Protein AF-A0A7V9L5G4-F1 (afdb_monomer)

Foldseek 3Di:
DAQPPPRDPDQWAQDCQDPLQGRHLSVVQCWTADPVPRDIDHNVPSHRCVVVSVVVNVVVVVVVVVVVVVVVVD

Mean predicted aligned error: 4.52 Å

Secondary structure (DSSP, 8-state):
---TTT---SPPEE---BTTTHHHHHHHTTEEE-TTT--EEETTT-S--HHHHHHHHHHHHHHHHHHHHHHHH-

Sequence (74 aa):
MECPKCRNDVMPDPVGFTWWGGLIGSRLISHVECPACHARFNGKTGKDNTPAIAIYMVVVGLLSFGLLFAIMRS

pLDDT: mean 91.02, std 4.34, range [67.69, 97.19]

Nearest PDB structures (foldseek):
  4ug0-assembly1_Lp  TM=4.791E-01  e=2.134E+00  Homo sapiens

Structure (mmCIF, N/CA/C/O backbone):
data_AF-A0A7V9L5G4-F1
#
_entry.id   AF-A0A7V9L5G4-F1
#
loop_
_atom_site.group_PDB
_atom_site.id
_atom_site.type_symbol
_atom_site.label_atom_id
_atom_site.label_alt_id
_atom_site.label_comp_id
_atom_site.label_asym_id
_atom_site.label_entity_id
_atom_site.label_seq_id
_atom_site.pdbx_PDB_ins_code
_atom_site.Cartn_x
_atom_site.Cartn_y
_atom_site.Cartn_z
_atom_site.occupancy
_atom_site.B_iso_or_equiv
_atom_site.auth_seq_id
_atom_site.auth_comp_id
_atom_site.auth_asym_id
_atom_site.auth_atom_id
_atom_site.pdbx_PDB_model_num
ATOM 1 N N . MET A 1 1 ? 4.798 0.223 -18.152 1.00 67.69 1 MET A N 1
ATOM 2 C CA . MET A 1 1 ? 5.403 1.061 -17.089 1.00 67.69 1 MET A CA 1
ATOM 3 C C . MET A 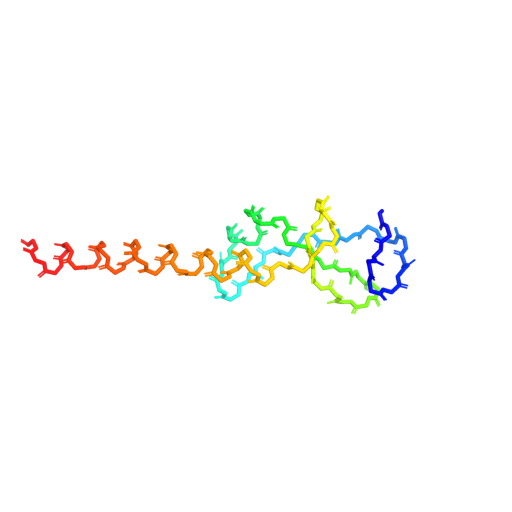1 1 ? 6.503 0.240 -16.460 1.00 67.69 1 MET A C 1
ATOM 5 O O . MET A 1 1 ? 6.273 -0.939 -16.235 1.00 67.69 1 MET A O 1
ATOM 9 N N . GLU A 1 2 ? 7.673 0.814 -16.210 1.00 85.62 2 GLU A N 1
ATOM 10 C CA . GLU A 1 2 ? 8.773 0.040 -15.632 1.00 85.62 2 GLU A CA 1
ATOM 11 C C . GLU A 1 2 ? 8.528 -0.235 -14.145 1.00 85.62 2 GLU A C 1
ATOM 13 O O . GLU A 1 2 ? 8.125 0.650 -13.383 1.00 85.62 2 GLU A O 1
ATOM 18 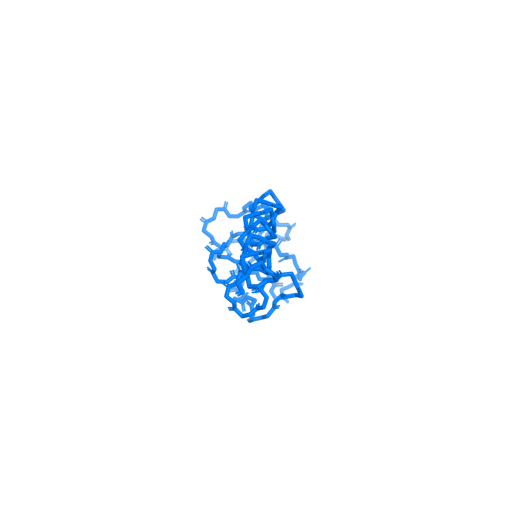N N . CYS A 1 3 ? 8.769 -1.473 -13.714 1.00 89.06 3 CYS A N 1
ATOM 19 C CA . CYS A 1 3 ? 8.702 -1.831 -12.307 1.00 89.06 3 CYS A CA 1
ATOM 20 C C . CYS A 1 3 ? 9.812 -1.102 -11.523 1.00 89.06 3 CYS A C 1
ATOM 22 O O . CYS A 1 3 ? 10.991 -1.266 -11.839 1.00 89.06 3 CYS A O 1
ATOM 24 N N . PRO A 1 4 ? 9.494 -0.389 -10.430 1.00 90.56 4 PRO A N 1
ATOM 25 C CA . PRO A 1 4 ? 10.474 0.385 -9.662 1.00 90.56 4 PRO A CA 1
ATOM 26 C C . PRO A 1 4 ? 11.519 -0.480 -8.938 1.00 90.56 4 PRO A C 1
ATOM 28 O O . PRO A 1 4 ? 12.546 0.039 -8.506 1.00 90.56 4 PRO A O 1
ATOM 31 N N . LYS A 1 5 ? 11.269 -1.787 -8.768 1.00 90.25 5 LYS A N 1
ATOM 32 C CA . LYS A 1 5 ? 12.183 -2.705 -8.067 1.00 90.25 5 LYS A CA 1
ATOM 33 C C . LYS A 1 5 ? 13.096 -3.473 -9.027 1.00 90.25 5 LYS A C 1
ATOM 35 O O . LYS A 1 5 ? 14.292 -3.553 -8.773 1.00 90.25 5 LYS A O 1
ATOM 40 N N . CYS A 1 6 ? 12.559 -4.026 -10.119 1.00 92.88 6 CYS A N 1
ATOM 41 C CA . CYS A 1 6 ? 13.331 -4.856 -11.058 1.00 92.88 6 CYS A CA 1
ATOM 42 C C . CYS A 1 6 ? 13.576 -4.213 -12.431 1.00 92.88 6 CYS A C 1
ATOM 44 O O . CYS A 1 6 ? 14.283 -4.807 -13.238 1.00 92.88 6 CYS A O 1
ATOM 46 N N . ARG A 1 7 ? 13.014 -3.023 -12.700 1.00 91.62 7 ARG A N 1
ATOM 47 C CA . ARG A 1 7 ? 13.118 -2.288 -13.977 1.00 91.62 7 ARG A CA 1
ATOM 48 C C . ARG A 1 7 ? 12.634 -3.054 -15.212 1.00 91.62 7 ARG A C 1
ATOM 50 O O . ARG A 1 7 ? 12.925 -2.670 -16.334 1.00 91.62 7 ARG A O 1
ATOM 57 N N . ASN A 1 8 ? 11.877 -4.126 -15.006 1.00 89.94 8 ASN A N 1
ATOM 58 C CA . ASN A 1 8 ? 11.196 -4.833 -16.078 1.00 89.94 8 ASN A CA 1
ATOM 59 C C . ASN A 1 8 ? 10.020 -3.982 -16.601 1.00 89.94 8 ASN A C 1
ATOM 61 O O . ASN A 1 8 ? 9.394 -3.260 -15.820 1.00 89.94 8 ASN A O 1
ATOM 65 N N . ASP A 1 9 ? 9.736 -4.049 -17.897 1.00 90.75 9 ASP A N 1
ATOM 66 C CA . ASP A 1 9 ? 8.747 -3.235 -18.612 1.00 90.75 9 ASP A CA 1
ATOM 67 C C . ASP A 1 9 ? 7.355 -3.884 -18.719 1.00 90.75 9 ASP A C 1
ATOM 69 O O . ASP A 1 9 ? 6.404 -3.235 -19.176 1.00 90.75 9 ASP A O 1
ATOM 73 N N . VAL A 1 10 ? 7.210 -5.127 -18.248 1.00 89.75 10 VAL A N 1
ATOM 74 C CA . VAL A 1 10 ? 5.936 -5.850 -18.235 1.00 89.75 10 VAL A CA 1
ATOM 75 C C . VAL A 1 10 ? 4.902 -5.103 -17.391 1.00 89.75 10 VAL A C 1
ATOM 77 O O . VAL A 1 10 ? 5.170 -4.638 -16.278 1.00 89.75 10 VAL A O 1
ATOM 80 N N . MET A 1 11 ? 3.688 -5.003 -17.937 1.00 89.75 11 MET A N 1
ATOM 81 C CA . MET A 1 11 ? 2.556 -4.361 -17.277 1.00 89.75 11 MET A CA 1
ATOM 82 C C . MET A 1 11 ? 2.261 -5.046 -15.928 1.00 89.75 11 MET A C 1
ATOM 84 O O . MET A 1 11 ? 2.099 -6.263 -15.898 1.00 89.75 11 MET A O 1
ATOM 88 N N . PRO A 1 12 ? 2.178 -4.294 -14.816 1.00 91.62 12 PRO A N 1
ATOM 89 C CA . PRO A 1 12 ? 1.791 -4.853 -13.526 1.00 91.62 12 PRO A CA 1
ATOM 90 C C . PRO A 1 12 ? 0.327 -5.292 -13.499 1.00 91.62 12 PRO A C 1
ATOM 92 O O . PRO A 1 12 ? -0.547 -4.588 -14.013 1.00 91.62 12 PRO A O 1
ATOM 95 N N . ASP A 1 13 ? 0.058 -6.388 -12.800 1.00 93.25 13 ASP A N 1
ATOM 96 C CA . ASP A 1 13 ? -1.283 -6.931 -12.633 1.00 93.25 13 ASP A CA 1
ATOM 97 C C . ASP A 1 13 ? -1.985 -6.301 -11.421 1.00 93.25 13 ASP A C 1
ATOM 99 O O . ASP A 1 13 ? -1.393 -6.178 -10.342 1.00 93.25 13 ASP A O 1
ATOM 103 N N . PRO A 1 14 ? -3.260 -5.896 -11.538 1.00 92.31 14 PRO A N 1
ATOM 104 C CA . PRO A 1 14 ? -4.021 -5.414 -10.396 1.00 92.31 14 PRO A CA 1
ATOM 105 C C . PRO A 1 14 ? -4.239 -6.535 -9.377 1.00 92.31 14 PRO A C 1
ATOM 107 O O . PRO A 1 14 ? -4.740 -7.612 -9.701 1.00 92.31 14 PRO A O 1
ATOM 110 N N . VAL A 1 15 ? -3.924 -6.261 -8.110 1.00 92.56 15 VAL A N 1
ATOM 111 C CA . VAL A 1 15 ? -4.105 -7.247 -7.041 1.00 92.56 15 VAL A CA 1
ATOM 112 C C . VAL A 1 15 ? -5.594 -7.388 -6.733 1.00 92.56 15 VAL A C 1
ATOM 114 O O . VAL A 1 15 ? -6.234 -6.462 -6.227 1.00 92.56 15 VAL A O 1
ATOM 117 N N . GLY A 1 16 ? -6.152 -8.562 -7.032 1.00 88.69 16 GLY A N 1
ATOM 118 C CA . GLY A 1 16 ? -7.584 -8.827 -6.891 1.00 88.69 16 GLY A CA 1
ATOM 119 C C . GLY A 1 16 ? -8.074 -8.833 -5.443 1.00 88.69 16 GLY A C 1
ATOM 120 O O . GLY A 1 16 ? -9.132 -8.278 -5.167 1.00 88.69 16 GLY A O 1
ATOM 121 N N . PHE A 1 17 ? -7.301 -9.415 -4.523 1.00 89.00 17 PHE A N 1
ATOM 122 C CA . PHE A 1 17 ? -7.6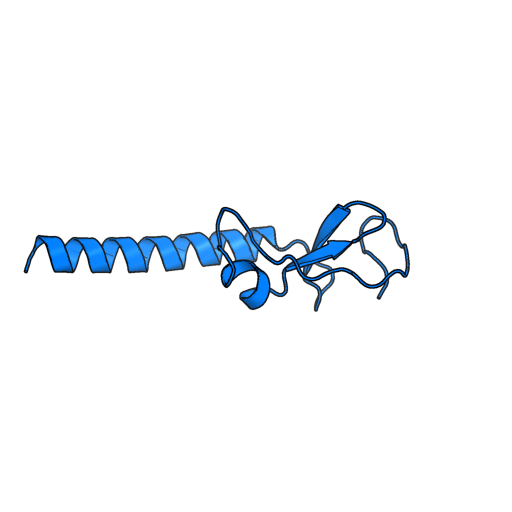53 -9.547 -3.109 1.00 89.00 17 PHE A CA 1
ATOM 123 C C . PHE A 1 17 ? -6.454 -9.239 -2.210 1.00 89.00 17 PHE A C 1
ATOM 125 O O . PHE A 1 17 ? -5.340 -9.696 -2.470 1.00 89.00 17 PHE A O 1
ATOM 132 N N . THR A 1 18 ? -6.691 -8.521 -1.113 1.00 90.38 18 THR A N 1
ATOM 133 C CA . THR A 1 18 ? -5.729 -8.379 -0.014 1.00 90.38 18 THR A CA 1
ATOM 134 C C . THR A 1 18 ? -6.362 -8.804 1.305 1.00 90.38 18 THR A C 1
ATOM 136 O O . THR A 1 18 ? -7.531 -8.538 1.559 1.00 90.38 18 THR A O 1
ATOM 139 N N . TRP A 1 19 ? -5.585 -9.432 2.189 1.00 86.75 19 TRP A N 1
ATOM 140 C CA . TRP A 1 19 ? -6.092 -9.879 3.493 1.00 86.75 19 TRP A CA 1
ATOM 141 C C . TRP A 1 19 ? -6.553 -8.716 4.390 1.00 86.75 19 TRP A C 1
ATOM 143 O O . TRP A 1 19 ? -7.442 -8.891 5.213 1.00 86.75 19 TRP A O 1
ATOM 153 N N . TRP A 1 20 ? -5.970 -7.526 4.217 1.00 84.75 20 TRP A N 1
ATOM 154 C CA . TRP A 1 20 ? -6.295 -6.324 4.988 1.00 84.75 20 TRP A CA 1
ATOM 155 C C . TRP A 1 20 ? -7.417 -5.485 4.353 1.00 84.75 20 TRP A C 1
ATOM 157 O O . TRP A 1 20 ? -8.074 -4.714 5.041 1.00 84.75 20 TRP A O 1
ATOM 167 N N . GLY A 1 21 ? -7.647 -5.607 3.041 1.00 83.12 21 GLY A N 1
ATOM 168 C CA . GLY A 1 21 ? -8.539 -4.723 2.279 1.00 83.12 21 GLY A CA 1
ATOM 169 C C . GLY A 1 21 ? -9.623 -5.432 1.472 1.00 83.12 21 GLY A C 1
ATOM 170 O O . GLY A 1 21 ? -10.415 -4.771 0.798 1.00 83.12 21 GLY A O 1
ATOM 171 N N . GLY A 1 22 ? -9.671 -6.761 1.505 1.00 86.69 22 GLY A N 1
ATOM 172 C CA . GLY A 1 22 ? -10.566 -7.553 0.672 1.00 86.69 22 GLY A CA 1
ATOM 173 C C . GLY A 1 22 ? -10.378 -7.258 -0.819 1.00 86.69 22 GLY A C 1
ATOM 174 O O . GLY A 1 22 ? -9.268 -7.021 -1.291 1.00 86.69 22 GLY A O 1
ATOM 175 N N . LEU A 1 23 ? -11.487 -7.248 -1.562 1.00 86.00 23 LEU A N 1
ATOM 176 C CA . LEU A 1 23 ? -11.517 -6.921 -2.996 1.00 86.00 23 LEU A CA 1
ATOM 177 C C . LEU A 1 23 ? -11.503 -5.407 -3.286 1.00 86.00 23 LEU A C 1
ATOM 179 O O . LEU A 1 23 ? -11.351 -4.994 -4.440 1.00 86.00 23 LEU A O 1
ATOM 183 N N . ILE A 1 24 ? -11.756 -4.578 -2.268 1.00 86.62 24 ILE A N 1
ATOM 184 C CA . ILE A 1 24 ? -11.994 -3.135 -2.428 1.00 86.62 24 ILE A CA 1
ATOM 185 C C . ILE A 1 24 ? -10.727 -2.343 -2.106 1.00 86.62 24 ILE A C 1
ATOM 187 O O . ILE A 1 24 ? -10.339 -1.463 -2.876 1.00 86.62 24 ILE A O 1
ATOM 191 N N . GLY A 1 25 ? -10.053 -2.669 -1.003 1.00 85.06 25 GLY A N 1
ATOM 192 C CA . GLY A 1 25 ? -8.892 -1.930 -0.515 1.00 85.06 25 GLY A CA 1
ATOM 193 C C . GLY A 1 25 ? -7.744 -1.894 -1.520 1.00 85.06 25 GLY A C 1
ATOM 194 O O . GLY A 1 25 ? -7.155 -0.836 -1.729 1.00 85.06 25 GLY A O 1
ATOM 195 N N . SER A 1 26 ? -7.471 -3.005 -2.214 1.00 86.50 26 SER A N 1
ATOM 196 C CA . SER A 1 26 ? -6.438 -3.057 -3.257 1.00 86.50 26 SER A CA 1
ATOM 197 C C . SER A 1 26 ? -6.737 -2.116 -4.428 1.00 86.50 26 SER A C 1
ATOM 199 O O . SER A 1 26 ? -5.847 -1.396 -4.884 1.00 86.50 26 SER A O 1
ATOM 201 N N . ARG A 1 27 ? -7.995 -2.049 -4.876 1.00 87.81 27 ARG A N 1
ATOM 202 C CA . ARG A 1 27 ? -8.422 -1.160 -5.967 1.00 87.81 27 ARG A CA 1
ATOM 203 C C . ARG A 1 27 ? -8.375 0.309 -5.565 1.00 87.81 27 ARG A C 1
ATOM 205 O O . ARG A 1 27 ? -7.915 1.134 -6.354 1.00 87.81 27 ARG A O 1
ATOM 212 N N . LEU A 1 28 ? -8.788 0.629 -4.337 1.00 88.00 28 LEU A N 1
ATOM 213 C CA . LEU A 1 28 ? -8.831 2.005 -3.834 1.00 88.00 28 LEU A CA 1
ATOM 214 C C . LEU A 1 28 ? -7.446 2.669 -3.860 1.00 88.00 28 LEU A C 1
ATOM 216 O O . LEU A 1 28 ? -7.316 3.826 -4.255 1.00 88.00 28 LEU A O 1
ATOM 220 N N . ILE A 1 29 ? -6.401 1.917 -3.509 1.00 91.62 29 ILE A N 1
ATOM 221 C CA . ILE A 1 29 ? -5.020 2.423 -3.470 1.00 91.62 29 ILE A CA 1
ATOM 222 C C . ILE A 1 29 ? -4.200 2.058 -4.715 1.00 91.62 29 ILE A C 1
ATOM 224 O O . ILE A 1 29 ? -2.976 2.191 -4.711 1.00 91.62 29 ILE A O 1
ATOM 228 N N . SER A 1 30 ? -4.855 1.603 -5.792 1.00 92.62 30 SER A N 1
ATOM 229 C CA . SER A 1 30 ? -4.184 1.199 -7.041 1.00 92.62 30 SER A CA 1
ATOM 230 C C . SER A 1 30 ? -3.046 0.196 -6.790 1.00 92.62 30 SER A C 1
ATOM 232 O O . SER A 1 30 ? -1.933 0.368 -7.283 1.00 92.62 30 SER A O 1
ATOM 234 N N . HIS A 1 31 ? -3.297 -0.805 -5.945 1.00 94.00 31 HIS A N 1
ATOM 235 C CA . HIS A 1 31 ? -2.331 -1.832 -5.574 1.00 94.00 31 HIS A CA 1
ATOM 236 C C . HIS A 1 31 ? -2.147 -2.822 -6.726 1.00 94.00 31 HIS A C 1
ATOM 238 O O . HIS A 1 31 ? -3.079 -3.542 -7.090 1.00 94.00 31 HIS A O 1
ATOM 244 N N . VAL A 1 32 ? -0.945 -2.844 -7.293 1.00 94.44 32 VAL A N 1
ATOM 245 C CA . VAL A 1 32 ? -0.565 -3.733 -8.396 1.00 94.44 32 VAL A CA 1
ATOM 246 C C . VAL A 1 32 ? 0.635 -4.583 -7.998 1.00 94.44 32 VAL A C 1
ATOM 248 O O . VAL A 1 32 ? 1.392 -4.211 -7.096 1.00 94.44 32 VAL A O 1
ATOM 251 N N . GLU A 1 33 ? 0.810 -5.708 -8.677 1.00 94.19 33 GLU A N 1
ATOM 252 C CA . GLU A 1 33 ? 1.931 -6.628 -8.524 1.00 94.19 33 GLU A CA 1
ATOM 253 C C . GLU A 1 33 ? 2.685 -6.748 -9.853 1.00 94.19 33 GLU A C 1
ATOM 255 O O . GLU A 1 33 ? 2.082 -6.896 -10.911 1.00 94.19 33 GLU A O 1
ATOM 260 N N . CYS A 1 34 ? 4.014 -6.653 -9.823 1.00 94.12 34 CYS A N 1
ATOM 261 C CA . CYS A 1 34 ? 4.819 -6.918 -11.013 1.00 94.12 34 CYS A CA 1
ATOM 262 C C . CYS A 1 34 ? 4.900 -8.433 -11.258 1.00 94.12 34 CYS A C 1
ATOM 264 O O . CYS A 1 34 ? 5.391 -9.137 -10.376 1.00 94.12 34 CYS A O 1
ATOM 266 N N . PRO A 1 35 ? 4.544 -8.938 -12.450 1.00 94.44 35 PRO A N 1
ATOM 267 C CA . PRO A 1 35 ? 4.594 -10.374 -12.731 1.00 94.44 35 PRO A CA 1
ATOM 268 C C . PRO A 1 35 ? 6.023 -10.930 -12.836 1.00 94.44 35 PRO A C 1
ATOM 270 O O . PRO A 1 35 ? 6.216 -12.135 -12.749 1.00 94.44 35 PRO A O 1
ATOM 273 N N . ALA A 1 36 ? 7.039 -10.074 -13.008 1.00 93.56 36 ALA A N 1
ATOM 274 C CA . ALA A 1 36 ? 8.432 -10.508 -13.132 1.00 93.56 36 ALA A CA 1
ATOM 275 C C . ALA A 1 36 ? 9.136 -10.712 -11.778 1.00 93.56 36 ALA A C 1
ATOM 277 O O . ALA A 1 36 ? 9.957 -11.612 -11.639 1.00 93.56 36 ALA A O 1
ATOM 278 N N . CYS A 1 37 ? 8.869 -9.854 -10.787 1.00 93.19 37 CYS A N 1
ATOM 279 C CA . CYS A 1 37 ? 9.562 -9.885 -9.490 1.00 93.19 37 CYS A CA 1
ATOM 280 C C . CYS A 1 37 ? 8.628 -9.956 -8.278 1.00 93.19 37 CYS A C 1
ATOM 282 O O . CYS A 1 37 ? 9.105 -9.904 -7.145 1.00 93.19 37 CYS A O 1
ATOM 2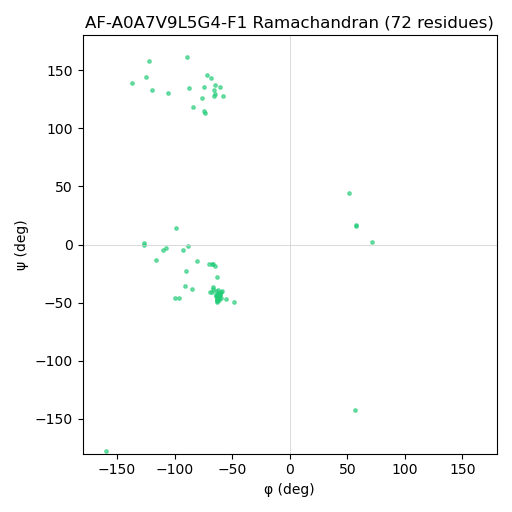84 N N . HIS A 1 38 ? 7.313 -10.015 -8.500 1.00 93.62 38 HIS A N 1
ATOM 285 C CA . HIS A 1 38 ? 6.273 -10.037 -7.465 1.00 93.62 38 HIS A CA 1
ATOM 286 C C . HIS A 1 38 ? 6.288 -8.836 -6.508 1.00 93.62 38 HIS A C 1
ATOM 288 O O . HIS A 1 38 ? 5.654 -8.844 -5.451 1.00 93.62 38 HIS A O 1
ATOM 294 N N . ALA A 1 39 ? 6.990 -7.758 -6.872 1.00 93.00 39 ALA A N 1
ATOM 295 C CA . ALA A 1 39 ? 6.958 -6.525 -6.108 1.00 93.00 39 ALA A CA 1
ATOM 296 C C . ALA A 1 39 ? 5.560 -5.909 -6.167 1.00 93.00 39 ALA A C 1
ATOM 298 O O . ALA A 1 39 ? 4.989 -5.746 -7.248 1.00 93.00 39 ALA A O 1
ATOM 299 N N . ARG A 1 40 ? 5.049 -5.501 -5.004 1.00 92.38 40 ARG A N 1
ATOM 300 C CA . ARG A 1 40 ? 3.758 -4.826 -4.866 1.00 92.38 40 ARG A CA 1
ATOM 301 C C . ARG A 1 40 ? 3.940 -3.352 -4.583 1.00 92.38 40 ARG A C 1
ATOM 303 O O . ARG A 1 40 ? 4.683 -2.977 -3.680 1.00 92.38 40 ARG A O 1
ATOM 310 N N . PHE A 1 41 ? 3.245 -2.520 -5.340 1.00 92.75 41 PHE A N 1
ATOM 311 C CA . PHE A 1 41 ? 3.416 -1.073 -5.284 1.00 92.75 41 PHE A CA 1
ATOM 312 C C . PHE A 1 41 ? 2.186 -0.363 -5.857 1.00 92.75 41 PHE A C 1
ATOM 314 O O . PHE A 1 41 ? 1.164 -0.979 -6.167 1.00 92.75 41 PHE A O 1
ATOM 321 N N . ASN A 1 42 ? 2.240 0.961 -5.908 1.00 93.25 42 ASN A N 1
ATOM 322 C CA . ASN A 1 42 ? 1.176 1.793 -6.436 1.00 93.25 42 ASN A CA 1
ATOM 323 C C . ASN A 1 42 ? 1.285 1.909 -7.961 1.00 93.25 42 ASN A C 1
ATOM 325 O O . ASN A 1 42 ? 2.249 2.479 -8.469 1.00 93.25 42 ASN A O 1
ATOM 329 N N . GLY A 1 43 ? 0.273 1.437 -8.687 1.00 90.44 43 GLY A N 1
ATOM 330 C CA . GLY A 1 43 ? 0.251 1.457 -10.152 1.00 90.44 43 GLY A CA 1
ATOM 331 C C . GLY A 1 43 ? 0.226 2.858 -10.773 1.00 90.44 43 GLY A C 1
ATOM 332 O O . GLY A 1 43 ? 0.574 3.009 -11.936 1.00 90.44 43 GLY A O 1
ATOM 333 N N . LYS A 1 44 ? -0.149 3.896 -10.010 1.00 89.44 44 LYS A N 1
ATOM 334 C CA . LYS A 1 44 ? -0.168 5.290 -10.487 1.00 89.44 44 LYS A CA 1
ATOM 335 C C . LYS A 1 44 ? 1.147 6.021 -10.237 1.00 89.44 44 LYS A C 1
ATOM 337 O O . LYS A 1 44 ? 1.523 6.874 -11.029 1.00 89.44 44 LYS A O 1
ATOM 342 N N . THR A 1 45 ? 1.815 5.738 -9.116 1.00 89.88 45 THR A N 1
ATOM 343 C CA . THR A 1 45 ? 2.983 6.521 -8.663 1.00 89.88 45 THR A CA 1
ATOM 344 C C . THR A 1 45 ? 4.292 5.740 -8.626 1.00 89.88 45 THR A C 1
ATOM 346 O O . THR A 1 45 ? 5.343 6.349 -8.446 1.00 89.88 45 THR A O 1
ATOM 349 N N . GLY A 1 46 ? 4.257 4.410 -8.730 1.00 88.94 46 GLY A N 1
ATOM 350 C CA . GLY A 1 46 ? 5.437 3.558 -8.561 1.00 88.94 46 GLY A CA 1
ATOM 351 C C . GLY A 1 46 ? 5.941 3.451 -7.114 1.00 88.94 46 GLY A C 1
ATOM 352 O O . GLY A 1 46 ? 6.953 2.805 -6.869 1.00 88.94 46 GLY A O 1
ATOM 353 N N . LYS A 1 47 ? 5.274 4.082 -6.140 1.00 90.00 47 LYS A N 1
ATOM 354 C CA . LYS A 1 47 ? 5.703 4.092 -4.731 1.00 90.00 47 LYS A CA 1
ATOM 355 C C . LYS A 1 47 ? 5.123 2.921 -3.942 1.00 90.00 47 LYS A C 1
ATOM 357 O O . LYS A 1 47 ? 4.113 2.333 -4.328 1.00 90.00 47 LYS A O 1
ATOM 362 N N . ASP A 1 48 ? 5.736 2.620 -2.801 1.00 89.38 48 ASP A N 1
ATOM 363 C CA . ASP A 1 48 ? 5.219 1.620 -1.869 1.00 89.38 48 ASP A CA 1
ATOM 364 C C . ASP A 1 48 ? 3.867 2.073 -1.286 1.00 89.38 48 ASP A C 1
ATOM 366 O O . ASP A 1 48 ? 3.671 3.232 -0.916 1.00 89.38 48 ASP A O 1
ATOM 370 N N . ASN A 1 49 ? 2.920 1.137 -1.200 1.00 90.44 49 ASN A N 1
ATOM 371 C CA . ASN A 1 49 ? 1.551 1.400 -0.744 1.00 90.44 49 ASN A CA 1
ATOM 372 C C . ASN A 1 49 ? 1.380 1.269 0.783 1.00 90.44 49 ASN A C 1
ATOM 374 O O . ASN A 1 49 ? 0.296 1.525 1.296 1.00 90.44 49 ASN A O 1
ATOM 378 N N . THR A 1 50 ? 2.433 0.917 1.527 1.00 89.12 50 THR A N 1
ATOM 379 C CA . THR A 1 50 ? 2.418 0.733 2.990 1.00 89.12 50 THR A CA 1
ATOM 380 C C . THR A 1 50 ? 1.759 1.879 3.774 1.00 89.12 50 THR A C 1
ATOM 382 O O . THR A 1 50 ? 0.877 1.585 4.581 1.00 89.12 50 THR A O 1
ATOM 385 N N . PRO A 1 51 ? 2.092 3.171 3.553 1.00 90.50 51 PRO A N 1
ATOM 386 C CA . PRO A 1 51 ? 1.445 4.254 4.299 1.00 90.50 51 PRO A CA 1
ATOM 387 C C . PRO A 1 51 ? -0.046 4.388 3.958 1.00 90.50 51 PRO A C 1
ATOM 389 O O . PRO A 1 51 ? -0.861 4.621 4.846 1.00 90.50 51 PRO A O 1
ATOM 392 N N . ALA A 1 52 ? -0.426 4.178 2.693 1.00 89.75 52 ALA A N 1
ATOM 393 C CA . ALA A 1 52 ? -1.827 4.210 2.274 1.00 89.75 52 ALA A CA 1
ATOM 394 C C . ALA A 1 52 ? -2.631 3.051 2.889 1.00 89.75 52 ALA A C 1
ATOM 396 O O . ALA A 1 52 ? -3.764 3.252 3.322 1.00 89.75 52 ALA A O 1
ATOM 397 N N . ILE A 1 53 ? -2.027 1.862 2.989 1.00 90.94 53 ILE A N 1
ATOM 398 C CA . ILE A 1 53 ? -2.611 0.693 3.664 1.00 90.94 53 ILE A C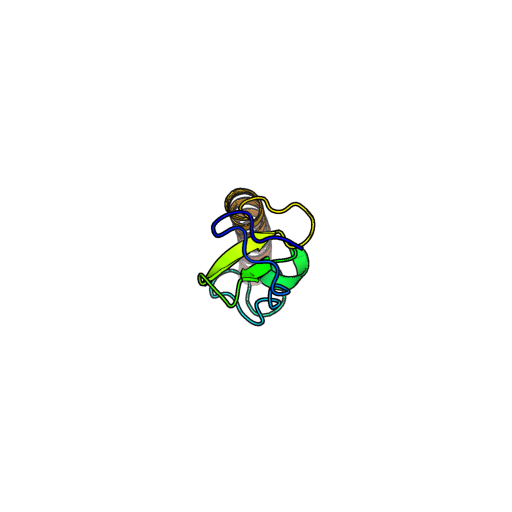A 1
ATOM 399 C C . ILE A 1 53 ? -2.814 0.979 5.153 1.00 90.94 53 ILE A C 1
ATOM 401 O O . ILE A 1 53 ? -3.885 0.699 5.684 1.00 90.94 53 ILE A O 1
ATOM 405 N N . ALA A 1 54 ? -1.821 1.567 5.825 1.00 91.62 54 ALA A N 1
ATOM 406 C CA . ALA A 1 54 ? -1.928 1.905 7.242 1.00 91.62 54 ALA A CA 1
ATOM 407 C C . ALA A 1 54 ? -3.089 2.878 7.510 1.00 91.62 54 ALA A C 1
ATOM 409 O O . ALA A 1 54 ? -3.908 2.628 8.394 1.00 91.62 54 ALA A O 1
ATOM 410 N N . ILE A 1 55 ? -3.215 3.939 6.703 1.00 91.69 55 ILE A N 1
ATOM 411 C CA . ILE A 1 55 ? -4.329 4.896 6.805 1.00 91.69 55 ILE A CA 1
ATOM 412 C C . ILE A 1 55 ? -5.669 4.199 6.547 1.00 91.69 55 ILE A C 1
ATOM 414 O O . ILE A 1 55 ? -6.609 4.376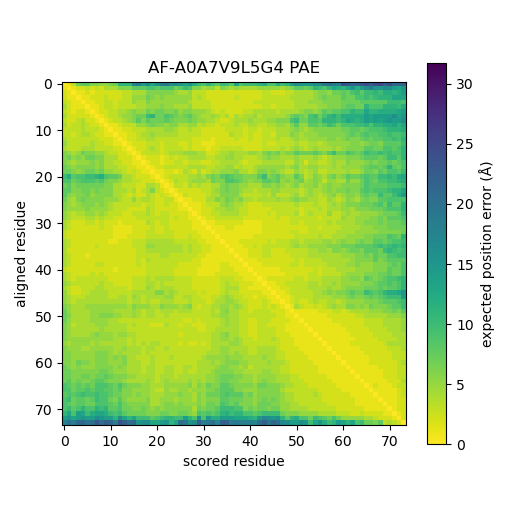 7.322 1.00 91.69 55 ILE A O 1
ATOM 418 N N . TYR A 1 56 ? -5.753 3.377 5.497 1.00 89.88 56 TYR A N 1
ATOM 419 C CA . TYR A 1 56 ? -6.955 2.602 5.186 1.00 89.88 56 TYR A CA 1
ATOM 420 C C . TYR A 1 56 ? -7.397 1.741 6.380 1.00 89.88 56 TYR A C 1
ATOM 422 O O . TYR A 1 56 ? -8.564 1.782 6.767 1.00 89.88 56 TYR A O 1
ATOM 430 N N . MET A 1 57 ? -6.463 1.021 7.008 1.00 92.38 57 MET A N 1
ATOM 431 C CA . MET A 1 57 ? -6.755 0.155 8.153 1.00 92.38 57 MET A CA 1
ATOM 432 C C . MET A 1 57 ? -7.257 0.934 9.368 1.00 92.38 57 MET A C 1
ATOM 434 O O . MET A 1 57 ? -8.200 0.491 10.023 1.00 92.38 57 MET A O 1
ATOM 438 N N . VAL A 1 58 ? -6.679 2.105 9.651 1.00 94.44 58 VAL A N 1
ATOM 439 C CA . VAL A 1 58 ? -7.139 2.970 10.748 1.00 94.44 58 VAL A CA 1
ATOM 440 C C . VAL A 1 58 ? -8.567 3.449 10.496 1.00 94.44 58 VAL A C 1
ATOM 442 O O . VAL A 1 58 ? -9.414 3.328 11.379 1.00 94.44 58 VAL A O 1
ATOM 445 N N . VAL A 1 59 ? -8.866 3.944 9.292 1.00 94.06 59 VAL A N 1
ATOM 446 C CA . VAL A 1 59 ? -10.210 4.444 8.960 1.00 94.06 59 VAL A CA 1
ATOM 447 C C . VAL A 1 59 ? -11.246 3.323 9.028 1.00 94.06 59 VAL A C 1
ATOM 449 O O . VAL A 1 59 ? -12.268 3.475 9.696 1.00 94.06 59 VAL A O 1
ATOM 452 N N . VAL A 1 60 ? -10.979 2.182 8.389 1.00 91.94 60 VAL A N 1
ATOM 453 C CA . VAL A 1 60 ? -11.899 1.034 8.409 1.00 91.94 60 VAL A CA 1
ATOM 454 C C . VAL A 1 60 ? -12.091 0.508 9.831 1.00 91.94 60 VAL A C 1
ATOM 456 O O . VAL A 1 60 ? -13.218 0.190 10.213 1.00 91.94 60 VAL A O 1
ATOM 459 N N . GLY A 1 61 ? -11.026 0.471 10.636 1.00 92.94 61 GLY A N 1
ATOM 460 C CA . GLY A 1 61 ? -11.087 0.074 12.040 1.00 92.94 61 GLY A CA 1
ATOM 461 C C . GLY A 1 61 ? -11.980 0.994 12.875 1.00 92.94 61 GLY A C 1
ATOM 462 O O . GLY A 1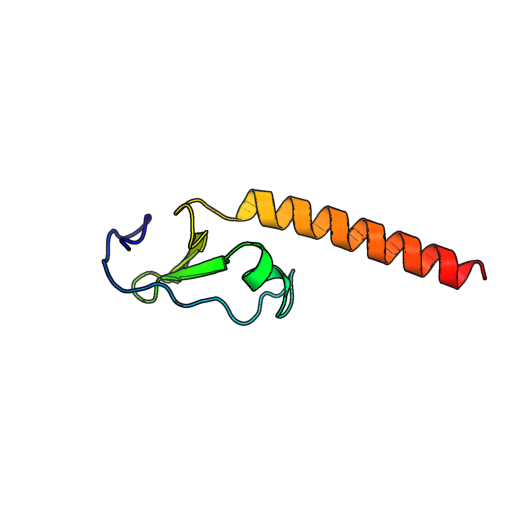 61 ? -12.859 0.504 13.582 1.00 92.94 61 GLY A O 1
ATOM 463 N N . LEU A 1 62 ? -11.818 2.316 12.751 1.00 96.44 62 LEU A N 1
ATOM 464 C CA . LEU A 1 62 ? -12.641 3.301 13.465 1.00 96.44 62 LEU A CA 1
ATOM 465 C C . LEU A 1 62 ? -14.117 3.232 13.058 1.00 96.44 62 LEU A C 1
ATOM 467 O O . LEU A 1 62 ? -14.988 3.250 13.927 1.00 96.44 62 LEU A O 1
ATOM 471 N N . LEU A 1 63 ? -14.402 3.116 11.758 1.00 95.44 63 LEU A N 1
ATOM 472 C CA . LEU A 1 63 ? -15.772 2.988 11.251 1.00 95.44 63 LEU A CA 1
ATOM 473 C C . LEU A 1 63 ? -16.440 1.703 11.751 1.00 95.44 63 LEU A C 1
ATOM 475 O O . LEU A 1 63 ? -17.569 1.742 12.236 1.00 95.44 63 LEU A O 1
ATOM 479 N N . SER A 1 64 ? -15.726 0.578 11.678 1.00 93.44 64 SER A N 1
ATOM 480 C CA . SER A 1 64 ? -16.233 -0.719 12.138 1.00 93.44 64 SER A CA 1
ATOM 481 C C . SER A 1 64 ? -16.474 -0.712 13.647 1.00 93.44 64 SER A C 1
ATOM 483 O O . SER A 1 64 ? -17.523 -1.158 14.104 1.00 93.44 64 SER A O 1
ATOM 485 N N . PHE A 1 65 ? -15.542 -0.154 14.425 1.00 96.19 65 PHE A N 1
ATOM 486 C CA . PHE A 1 65 ? -15.690 -0.026 15.873 1.00 96.19 65 PHE A CA 1
ATOM 487 C C . PHE A 1 65 ? -16.868 0.877 16.251 1.00 96.19 65 PHE A C 1
ATOM 489 O O . PHE A 1 65 ? -17.686 0.490 17.080 1.00 96.19 65 PHE A O 1
ATOM 496 N N . GLY A 1 66 ? -16.990 2.049 15.622 1.00 97.00 66 GLY A N 1
ATOM 497 C CA . GLY A 1 66 ? -18.094 2.978 15.870 1.00 97.00 66 GLY A CA 1
ATOM 498 C C . GLY A 1 66 ? -19.457 2.369 15.540 1.00 97.00 66 GLY A C 1
ATOM 499 O O . GLY A 1 66 ? -20.389 2.497 16.333 1.00 97.00 66 GLY A O 1
ATOM 500 N N . LEU A 1 67 ? -19.558 1.648 14.418 1.00 96.75 67 LEU A N 1
ATOM 501 C CA . LEU A 1 67 ? -20.777 0.940 14.029 1.00 96.75 67 LEU A CA 1
ATOM 502 C C . LEU A 1 67 ? -21.137 -0.159 15.035 1.00 96.75 67 LEU A C 1
ATOM 504 O O . LEU A 1 67 ? -22.273 -0.212 15.499 1.00 96.75 67 LEU A O 1
ATOM 508 N N . LEU A 1 68 ? -20.175 -1.008 15.407 1.00 96.88 68 LEU A N 1
ATOM 509 C CA . LEU A 1 68 ? -20.398 -2.063 16.398 1.00 96.88 68 LEU A CA 1
ATOM 510 C C . LEU A 1 68 ? -20.816 -1.476 17.745 1.00 96.88 68 LEU A C 1
ATOM 512 O O . LEU A 1 68 ? -21.753 -1.961 18.366 1.00 96.88 68 LEU A O 1
ATOM 516 N N . PHE A 1 69 ? -20.155 -0.410 18.185 1.00 97.06 69 PHE A N 1
ATOM 517 C CA . PHE A 1 69 ? -20.484 0.276 19.426 1.00 97.06 69 PHE A CA 1
ATOM 518 C C . PHE A 1 69 ? -21.899 0.860 19.424 1.00 97.06 69 PHE A C 1
ATOM 520 O O . PHE A 1 69 ? -22.606 0.735 20.422 1.00 97.06 69 PHE A O 1
ATOM 527 N N . ALA A 1 70 ? -22.323 1.462 18.309 1.00 96.94 70 ALA A N 1
ATOM 528 C CA . ALA A 1 70 ? -23.682 1.967 18.146 1.00 96.94 70 ALA A CA 1
ATOM 529 C C . ALA A 1 70 ? -24.716 0.831 18.185 1.00 96.94 70 ALA 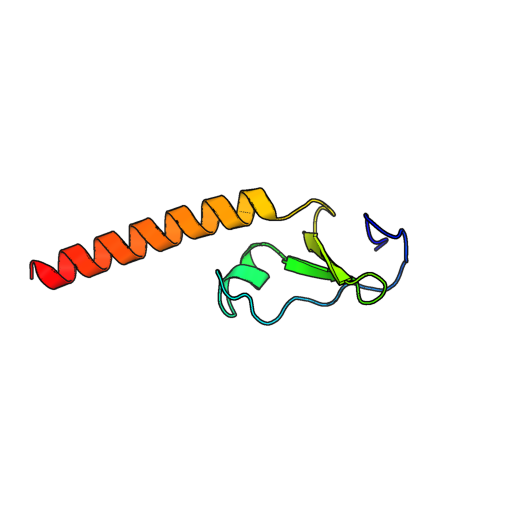A C 1
ATOM 531 O O . ALA A 1 70 ? -25.709 0.945 18.899 1.00 96.94 70 ALA A O 1
ATOM 532 N N . ILE A 1 71 ? -24.451 -0.282 17.487 1.00 97.19 71 ILE A N 1
ATOM 533 C CA . ILE A 1 71 ? -25.316 -1.473 17.490 1.00 97.19 71 ILE A CA 1
ATOM 534 C C . ILE A 1 71 ? -25.427 -2.066 18.898 1.00 97.19 71 ILE A C 1
ATOM 536 O O . ILE A 1 71 ? -26.522 -2.373 19.338 1.00 97.19 71 ILE A O 1
ATOM 540 N N . MET A 1 72 ? -24.315 -2.194 19.627 1.00 96.00 72 MET A N 1
ATOM 541 C CA . MET A 1 72 ? -24.309 -2.745 20.990 1.00 96.00 72 MET A CA 1
ATOM 542 C C . MET A 1 72 ? -25.020 -1.855 22.022 1.00 96.00 72 MET A C 1
ATOM 544 O O . MET A 1 72 ? -25.285 -2.312 23.131 1.00 96.00 72 MET A O 1
ATOM 548 N N . ARG A 1 73 ? -25.262 -0.578 21.703 1.00 92.06 73 ARG A N 1
ATOM 549 C CA . ARG A 1 73 ? -25.936 0.390 22.584 1.00 92.06 73 ARG A CA 1
ATOM 550 C C . ARG A 1 73 ? -27.353 0.758 22.156 1.00 92.06 73 ARG A C 1
ATOM 552 O O . ARG A 1 73 ? -27.980 1.547 22.861 1.00 92.06 73 ARG A O 1
ATOM 559 N N . SER A 1 74 ? -27.812 0.236 21.023 1.00 82.50 74 SER A N 1
ATOM 560 C CA . SER A 1 74 ? -29.194 0.367 20.548 1.00 82.50 74 SER A CA 1
ATOM 561 C C . SER A 1 74 ? -30.043 -0.767 21.108 1.00 82.50 74 SER A C 1
ATOM 563 O O . SER A 1 74 ? -31.230 -0.505 21.392 1.00 82.50 74 SER A O 1
#

Radius of gyration: 15.61 Å; Cα contacts (8 Å, |Δi|>4): 97; chains: 1; bounding box: 42×17×41 Å

Solvent-accessible surface area (backbone atoms only — not comparable to full-atom values): 4297 Å² total; per-residue (Å²): 94,63,38,82,87,78,64,46,60,64,71,58,44,72,44,66,66,36,97,90,36,42,66,55,43,23,58,75,61,37,32,21,28,29,86,89,76,66,52,64,26,18,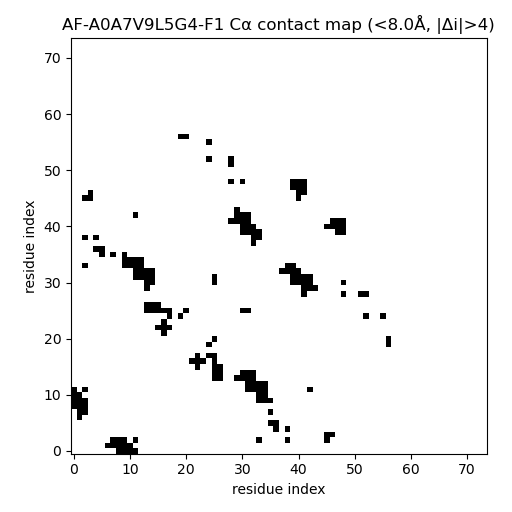71,86,77,60,41,75,44,64,67,61,50,53,52,49,49,54,52,55,50,52,53,52,50,52,51,51,53,52,61,79,73,107